Protein AF-A0A015N351-F1 (afdb_monomer_lite)

Structure (mmCIF, N/CA/C/O backbone):
data_AF-A0A015N351-F1
#
_entry.id   AF-A0A015N351-F1
#
loop_
_atom_site.group_PDB
_atom_site.id
_atom_site.type_symbol
_atom_site.label_atom_id
_atom_site.label_alt_id
_atom_site.label_comp_id
_atom_site.label_asym_id
_atom_site.label_entity_id
_atom_site.label_seq_id
_atom_site.pdbx_PDB_ins_code
_atom_site.Cartn_x
_atom_site.Cartn_y
_atom_site.Cartn_z
_atom_site.occupancy
_atom_site.B_iso_or_equiv
_atom_site.auth_seq_id
_atom_site.auth_comp_id
_atom_site.auth_asym_id
_atom_site.auth_atom_id
_atom_site.pdbx_PDB_model_num
ATOM 1 N N . MET A 1 1 ? -0.860 -5.047 -21.872 1.00 60.88 1 MET A N 1
ATOM 2 C CA . MET A 1 1 ? -0.817 -3.788 -21.120 1.00 60.88 1 MET A CA 1
ATOM 3 C C . MET A 1 1 ? 0.615 -3.318 -21.166 1.00 60.88 1 MET A C 1
ATOM 5 O O . MET A 1 1 ? 1.508 -4.088 -20.819 1.00 60.88 1 MET A O 1
ATOM 9 N N . GLU A 1 2 ? 0.828 -2.154 -21.750 1.00 86.38 2 GLU A N 1
ATOM 10 C CA . GLU A 1 2 ? 2.150 -1.564 -21.948 1.00 86.38 2 GLU A CA 1
ATOM 11 C C . GLU A 1 2 ? 2.594 -0.881 -20.644 1.00 86.38 2 GLU A C 1
ATOM 13 O O . GLU A 1 2 ? 1.760 -0.359 -19.910 1.00 86.38 2 GLU A O 1
ATOM 18 N N . ILE A 1 3 ? 3.888 -0.900 -20.306 1.00 90.00 3 ILE A N 1
ATOM 19 C CA . ILE A 1 3 ? 4.390 -0.321 -19.038 1.00 90.00 3 ILE A CA 1
ATOM 20 C C . ILE A 1 3 ? 4.004 1.162 -18.920 1.00 90.00 3 ILE A C 1
ATOM 22 O O . ILE A 1 3 ? 3.649 1.626 -17.841 1.00 90.00 3 ILE A O 1
ATOM 26 N N . GLN A 1 4 ? 3.974 1.880 -20.042 1.00 91.94 4 GLN A N 1
ATOM 27 C CA . GLN A 1 4 ? 3.542 3.273 -20.092 1.00 91.94 4 GLN A CA 1
ATOM 28 C C . GLN A 1 4 ? 2.071 3.461 -19.665 1.00 91.94 4 GLN A C 1
ATOM 30 O O . GLN A 1 4 ? 1.749 4.441 -18.998 1.00 91.94 4 GLN A O 1
ATOM 35 N N . GLU A 1 5 ? 1.179 2.508 -19.969 1.00 90.88 5 GLU A N 1
ATOM 36 C CA . GLU A 1 5 ? -0.230 2.553 -19.536 1.00 90.88 5 GLU A CA 1
ATOM 37 C C . GLU A 1 5 ? -0.376 2.383 -18.019 1.00 90.88 5 GLU A C 1
ATOM 39 O O . GLU A 1 5 ? -1.327 2.896 -17.430 1.00 90.88 5 GLU A O 1
ATOM 44 N N . LEU A 1 6 ? 0.552 1.658 -17.387 1.00 92.25 6 LEU A N 1
ATOM 45 C CA . LEU A 1 6 ? 0.615 1.535 -15.931 1.00 92.25 6 LEU A CA 1
ATOM 46 C C . LEU A 1 6 ? 1.154 2.815 -15.287 1.00 92.25 6 LEU A C 1
ATOM 48 O O . LEU A 1 6 ? 0.627 3.244 -14.266 1.00 92.25 6 LEU A O 1
ATOM 52 N N . ILE A 1 7 ? 2.156 3.449 -15.900 1.00 91.56 7 ILE A N 1
ATOM 53 C CA . ILE A 1 7 ? 2.734 4.706 -15.403 1.00 91.56 7 ILE A CA 1
ATOM 54 C C . ILE A 1 7 ? 1.694 5.834 -15.429 1.00 91.56 7 ILE A C 1
ATOM 56 O O . ILE A 1 7 ? 1.580 6.570 -14.456 1.00 91.56 7 ILE A O 1
ATOM 60 N N . TYR A 1 8 ? 0.859 5.926 -16.470 1.00 90.56 8 TYR A N 1
ATOM 61 C CA . TYR A 1 8 ? -0.210 6.936 -16.542 1.00 90.56 8 TYR A CA 1
ATOM 62 C C . TYR A 1 8 ? -1.313 6.794 -15.485 1.00 90.56 8 TYR A C 1
ATOM 64 O O . TYR A 1 8 ? -2.113 7.712 -15.321 1.00 90.56 8 TYR A O 1
ATOM 72 N N . GLN A 1 9 ? -1.389 5.661 -14.785 1.00 91.25 9 GLN A N 1
ATOM 73 C CA . GLN A 1 9 ? -2.337 5.470 -13.682 1.00 91.25 9 GLN A CA 1
ATOM 74 C C . GLN A 1 9 ? -1.791 5.976 -12.342 1.00 91.25 9 GLN A C 1
ATOM 76 O O . GLN A 1 9 ? -2.532 6.011 -11.359 1.00 91.25 9 GLN A O 1
ATOM 81 N N . LEU A 1 10 ? -0.508 6.342 -12.277 1.00 89.44 10 LEU A N 1
ATOM 82 C CA . LEU A 1 10 ? 0.103 6.862 -11.062 1.00 89.44 10 LEU A CA 1
ATOM 83 C C . LEU A 1 10 ? -0.358 8.305 -10.802 1.00 89.44 10 LEU A C 1
ATOM 85 O O . LEU A 1 10 ? -0.586 9.058 -11.748 1.00 89.44 10 LEU A O 1
ATOM 89 N N . PRO A 1 11 ? -0.487 8.714 -9.528 1.00 87.94 11 PRO A N 1
ATOM 90 C CA . PRO A 1 11 ? -0.969 10.038 -9.148 1.00 87.94 11 PRO A CA 1
ATOM 91 C C . PRO A 1 11 ? 0.146 11.092 -9.251 1.00 87.94 11 PRO A C 1
ATOM 93 O O . PRO A 1 11 ? 0.416 11.810 -8.290 1.00 87.94 11 PRO A O 1
ATOM 96 N N . PHE A 1 12 ? 0.835 11.147 -10.389 1.00 84.69 12 PHE A N 1
ATOM 97 C CA . PHE A 1 12 ? 1.790 12.206 -10.689 1.00 84.69 12 PHE A CA 1
ATOM 98 C C . PHE A 1 12 ? 1.093 13.293 -11.502 1.00 84.69 12 PHE A C 1
ATOM 100 O O . PHE A 1 12 ? 0.371 12.997 -12.453 1.00 84.69 12 PHE A O 1
ATOM 107 N N . ASP A 1 13 ? 1.304 14.549 -11.109 1.00 82.44 13 ASP A N 1
ATOM 108 C CA . ASP A 1 13 ? 0.711 15.702 -11.795 1.00 82.44 13 ASP A CA 1
ATOM 109 C C . ASP A 1 13 ? 1.305 15.899 -13.202 1.00 82.44 13 ASP A C 1
ATOM 111 O O . ASP A 1 13 ? 0.623 16.396 -14.099 1.00 82.44 13 ASP A O 1
ATOM 115 N N . ASP A 1 14 ? 2.552 15.461 -13.401 1.00 83.00 14 ASP A N 1
ATOM 116 C CA . ASP A 1 14 ? 3.274 15.548 -14.667 1.00 83.00 14 ASP A CA 1
ATOM 117 C C . ASP A 1 14 ? 3.321 14.200 -15.398 1.00 83.00 14 ASP A C 1
ATOM 119 O O . ASP A 1 14 ? 3.408 13.120 -14.805 1.00 83.00 14 ASP A O 1
ATOM 123 N N . HIS A 1 15 ? 3.286 14.265 -16.731 1.00 81.69 15 HIS A N 1
ATOM 124 C CA . HIS A 1 15 ? 3.421 13.088 -17.579 1.00 81.69 15 HIS A CA 1
ATOM 125 C C . HIS A 1 15 ? 4.852 12.552 -17.536 1.00 81.69 15 HIS A C 1
ATOM 127 O O . HIS A 1 15 ? 5.738 13.111 -18.175 1.00 81.69 15 HIS A O 1
ATOM 133 N N . MET A 1 16 ? 5.023 11.431 -16.841 1.00 88.19 16 MET A N 1
ATOM 1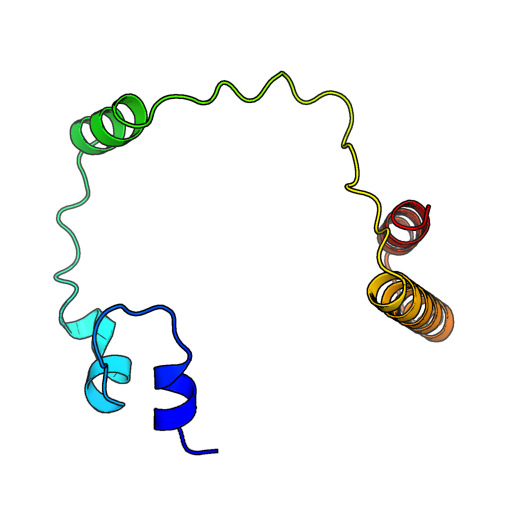34 C CA . MET A 1 16 ? 6.292 10.722 -16.712 1.00 88.19 16 MET A CA 1
ATOM 135 C C . MET A 1 16 ? 6.418 9.612 -17.763 1.00 88.19 16 MET A C 1
ATOM 137 O O . MET A 1 16 ? 5.469 8.853 -18.005 1.00 88.19 16 MET A O 1
ATOM 141 N N . ASP A 1 17 ? 7.579 9.503 -18.406 1.00 90.81 17 ASP A N 1
ATOM 142 C CA . ASP A 1 17 ? 7.885 8.396 -19.321 1.00 90.81 17 ASP A CA 1
ATOM 143 C C . ASP A 1 17 ? 8.587 7.223 -18.610 1.00 90.81 17 ASP A C 1
ATOM 145 O O . ASP A 1 17 ? 8.996 7.326 -17.454 1.00 90.81 17 ASP A O 1
ATOM 149 N N . VAL A 1 18 ? 8.703 6.071 -19.285 1.00 91.31 18 VAL A N 1
ATOM 150 C CA . VAL A 1 18 ? 9.331 4.869 -18.701 1.00 91.31 18 VAL A CA 1
ATOM 151 C C . VAL A 1 18 ? 10.765 5.126 -18.231 1.00 91.31 18 VAL A C 1
ATOM 153 O O . VAL A 1 18 ? 11.180 4.578 -17.212 1.00 91.31 18 VAL A O 1
ATOM 156 N N . THR A 1 19 ? 11.543 5.911 -18.972 1.00 90.12 19 THR A N 1
ATOM 157 C CA . THR A 1 19 ? 12.946 6.177 -18.643 1.00 90.12 19 THR A CA 1
ATOM 158 C C . THR A 1 19 ? 13.048 7.093 -17.434 1.00 90.12 19 THR A C 1
ATOM 160 O O . THR A 1 19 ? 13.825 6.811 -16.528 1.00 90.12 19 THR A O 1
ATOM 163 N N . GLU A 1 20 ? 12.234 8.140 -17.382 1.00 87.25 20 GLU A N 1
ATOM 164 C CA . GLU A 1 20 ? 12.146 9.038 -16.236 1.00 87.25 20 GLU A CA 1
ATOM 165 C C . GLU A 1 20 ? 11.667 8.303 -14.980 1.00 87.25 20 GLU A C 1
ATOM 167 O O . GLU A 1 20 ? 12.260 8.455 -13.917 1.00 87.25 20 GLU A O 1
ATOM 172 N N . PHE A 1 21 ? 10.674 7.420 -15.110 1.00 89.19 21 PHE A N 1
ATOM 173 C CA . PHE A 1 21 ? 10.174 6.609 -14.000 1.00 89.19 21 PHE A CA 1
ATOM 174 C C . PHE A 1 21 ? 11.245 5.675 -13.417 1.00 89.19 21 PHE A C 1
ATOM 176 O O . PHE A 1 21 ? 11.367 5.549 -12.201 1.00 89.19 21 PHE A O 1
ATOM 183 N N . LEU A 1 22 ? 12.046 5.026 -14.269 1.00 90.06 22 LEU A N 1
ATOM 184 C CA . LEU A 1 22 ? 13.128 4.136 -13.825 1.00 90.06 22 LEU A CA 1
ATOM 185 C C . LEU A 1 22 ? 14.281 4.878 -13.135 1.00 90.06 22 LEU A C 1
ATOM 187 O O . LEU A 1 22 ? 15.045 4.252 -12.401 1.00 90.06 22 LEU A O 1
ATOM 191 N N . HIS A 1 23 ? 14.401 6.182 -13.377 1.00 88.50 23 HIS A N 1
ATOM 192 C CA . HIS A 1 23 ? 15.488 7.039 -12.907 1.00 88.50 23 HIS A CA 1
ATOM 193 C C . HIS A 1 23 ? 14.985 8.179 -12.012 1.00 88.50 23 HIS A C 1
ATOM 195 O O . HIS A 1 23 ? 15.677 9.181 -11.834 1.00 88.50 23 HIS A O 1
ATOM 201 N N . ILE A 1 24 ? 13.790 8.037 -11.428 1.00 84.75 24 ILE A N 1
ATOM 202 C CA . ILE A 1 24 ? 13.169 9.071 -10.588 1.00 84.75 24 ILE A CA 1
ATOM 203 C C . ILE A 1 24 ? 14.057 9.444 -9.390 1.00 84.75 24 ILE A C 1
ATOM 205 O O . ILE A 1 24 ? 14.166 10.615 -9.025 1.00 84.75 24 ILE A O 1
ATOM 209 N N . ASP A 1 25 ? 14.779 8.459 -8.858 1.00 81.00 25 ASP A N 1
ATOM 210 C CA . ASP A 1 25 ? 15.676 8.624 -7.717 1.00 81.00 25 ASP A CA 1
ATOM 211 C C . ASP A 1 25 ? 17.067 9.151 -8.112 1.00 81.00 25 ASP A C 1
ATOM 213 O O . ASP A 1 25 ? 17.812 9.620 -7.254 1.00 81.00 25 ASP A O 1
ATOM 217 N N . ASP A 1 26 ? 17.432 9.145 -9.400 1.00 83.31 26 ASP A N 1
ATOM 218 C CA . ASP A 1 26 ? 18.759 9.604 -9.850 1.00 83.31 26 ASP A CA 1
ATOM 219 C C . ASP A 1 26 ? 18.927 11.123 -9.663 1.00 83.31 26 ASP A C 1
ATOM 221 O O . ASP A 1 26 ? 20.043 11.629 -9.507 1.00 83.31 26 ASP A O 1
ATOM 225 N N . ASN A 1 27 ? 17.807 11.853 -9.650 1.00 69.81 27 ASN A N 1
ATOM 226 C CA . ASN A 1 27 ? 17.754 13.295 -9.411 1.00 69.81 27 ASN A CA 1
ATOM 227 C C . ASN A 1 27 ? 17.439 13.662 -7.955 1.00 69.81 27 ASN A C 1
ATOM 229 O O . ASN A 1 27 ? 17.530 14.848 -7.611 1.00 69.81 27 ASN A O 1
ATOM 233 N N . LEU A 1 28 ? 17.115 12.685 -7.097 1.00 70.00 28 LEU A N 1
ATOM 234 C CA . LEU A 1 28 ? 17.137 12.873 -5.650 1.00 70.00 28 LEU A CA 1
ATOM 235 C C . LEU A 1 28 ? 18.602 13.058 -5.251 1.00 70.00 28 LEU A C 1
ATOM 237 O O . LEU A 1 28 ? 19.334 12.123 -4.927 1.00 70.00 28 LEU A O 1
ATOM 241 N N . LYS A 1 29 ? 19.063 14.311 -5.322 1.00 64.12 29 LYS A N 1
ATOM 242 C CA . LYS A 1 29 ? 20.283 14.735 -4.643 1.00 64.12 29 LYS A CA 1
ATOM 243 C C . LYS A 1 29 ? 20.077 14.358 -3.190 1.00 64.12 29 LYS A C 1
ATOM 245 O O . LYS A 1 29 ? 19.290 15.034 -2.545 1.00 64.12 29 LYS A O 1
ATOM 250 N N . GLY A 1 30 ? 20.740 13.281 -2.750 1.00 59.62 30 GLY A N 1
ATOM 251 C CA . GLY A 1 30 ? 20.634 12.738 -1.399 1.00 59.62 30 GLY A CA 1
ATOM 252 C C . GLY A 1 30 ? 20.470 13.877 -0.413 1.00 59.62 30 GLY A C 1
ATOM 253 O O . GLY A 1 30 ? 21.363 14.720 -0.307 1.00 59.62 30 GLY A O 1
ATOM 254 N N . ASP A 1 31 ? 19.263 13.948 0.135 1.00 58.41 31 ASP A N 1
ATOM 255 C CA . ASP A 1 31 ? 18.714 15.172 0.683 1.00 58.41 31 ASP A CA 1
ATOM 256 C C . ASP A 1 31 ? 19.699 15.786 1.677 1.00 58.41 31 ASP A C 1
ATOM 258 O O . ASP A 1 31 ? 20.301 15.087 2.501 1.00 58.41 31 ASP A O 1
ATOM 262 N N . GLU A 1 32 ? 19.848 17.110 1.622 1.00 63.47 32 GLU A N 1
ATOM 263 C CA . GLU A 1 32 ? 20.152 17.848 2.840 1.00 63.47 32 GLU A CA 1
ATOM 264 C C . GLU A 1 32 ? 19.129 17.359 3.865 1.00 63.47 32 GLU A C 1
ATOM 266 O O . GLU A 1 32 ? 17.929 17.590 3.713 1.00 63.47 32 GLU A O 1
ATOM 271 N N . SER A 1 33 ? 19.589 16.560 4.830 1.00 68.69 33 SER A N 1
ATOM 272 C CA . SER A 1 33 ? 18.731 16.024 5.875 1.00 68.69 33 SER A CA 1
ATOM 273 C C . SER A 1 33 ? 17.958 17.193 6.459 1.00 68.69 33 SER A C 1
ATOM 275 O O . SER A 1 33 ? 18.592 18.126 6.961 1.00 68.69 33 SER A O 1
ATOM 277 N N . LEU A 1 34 ? 16.627 17.152 6.360 1.00 73.75 34 LEU A N 1
ATOM 278 C CA . LEU A 1 34 ? 15.783 18.183 6.946 1.00 73.75 34 LEU A CA 1
ATOM 279 C C . LEU A 1 34 ? 16.221 18.389 8.391 1.00 73.75 34 LEU A C 1
ATOM 281 O O . LEU A 1 34 ? 16.306 17.433 9.168 1.00 73.75 34 LEU A O 1
ATOM 285 N N . THR A 1 35 ? 16.541 19.630 8.727 1.00 81.81 35 THR A N 1
ATOM 286 C CA . THR A 1 35 ? 16.928 19.974 10.090 1.00 81.81 35 THR A CA 1
ATOM 287 C C . THR A 1 35 ? 15.730 19.801 11.021 1.00 81.81 35 THR A C 1
ATOM 289 O O . THR A 1 35 ? 14.570 19.910 10.604 1.00 81.81 35 THR A O 1
ATOM 292 N N . ASP A 1 36 ? 15.991 19.546 12.304 1.00 81.56 36 ASP A N 1
ATOM 293 C CA . ASP A 1 36 ? 14.933 19.417 13.311 1.00 81.56 36 ASP A CA 1
ATOM 294 C C . ASP A 1 36 ? 14.015 20.658 13.312 1.00 81.56 36 ASP A C 1
ATOM 296 O O . ASP A 1 36 ? 12.800 20.551 13.494 1.00 81.56 36 ASP A O 1
ATOM 300 N N . GLU A 1 37 ? 14.564 21.844 13.029 1.00 84.69 37 GLU A N 1
ATOM 301 C CA . GLU A 1 37 ? 13.827 23.100 12.901 1.00 84.69 37 GLU A CA 1
ATOM 302 C C . GLU A 1 37 ? 12.829 23.105 11.733 1.00 84.69 37 GLU A C 1
ATOM 304 O O . GLU A 1 37 ? 11.690 23.567 11.893 1.00 84.69 37 GLU A O 1
ATOM 309 N N . GLU A 1 38 ? 13.221 22.581 10.572 1.00 81.75 38 GLU A N 1
ATOM 310 C CA . GLU A 1 38 ? 12.350 22.464 9.398 1.00 81.75 38 GLU A CA 1
ATOM 311 C C . GLU A 1 38 ? 11.221 21.465 9.653 1.00 81.75 38 GLU A C 1
ATOM 313 O O . GLU A 1 38 ? 10.054 21.760 9.375 1.00 81.75 38 GLU A O 1
ATOM 318 N N . ILE A 1 39 ? 11.539 20.333 10.287 1.00 82.25 39 ILE A N 1
ATOM 319 C CA . ILE A 1 39 ? 10.557 19.321 10.692 1.00 82.25 39 ILE A CA 1
ATOM 320 C C . ILE A 1 39 ? 9.526 19.934 11.650 1.00 82.25 39 ILE A C 1
ATOM 322 O O . ILE A 1 39 ? 8.316 19.811 11.434 1.00 82.25 39 ILE A O 1
ATOM 326 N N . ILE A 1 40 ? 9.974 20.658 12.680 1.00 84.75 40 ILE A N 1
ATOM 327 C CA . ILE A 1 40 ? 9.091 21.314 13.657 1.00 84.75 40 ILE A CA 1
ATOM 328 C C . ILE A 1 40 ? 8.187 22.355 12.980 1.00 84.75 40 ILE A C 1
ATOM 330 O O . ILE A 1 40 ? 7.013 22.481 13.344 1.00 84.75 40 ILE A O 1
ATOM 334 N N . SER A 1 41 ? 8.701 23.100 12.001 1.00 81.88 41 SER A N 1
ATOM 335 C CA . SER A 1 41 ? 7.928 24.093 11.247 1.00 81.88 41 SER A CA 1
ATOM 336 C C . SER A 1 41 ? 6.827 23.447 10.398 1.00 81.88 41 SER A C 1
ATOM 338 O O . SER A 1 41 ? 5.678 23.900 10.408 1.00 81.88 41 SER A O 1
ATOM 340 N N . ILE A 1 42 ? 7.129 22.333 9.725 1.00 83.19 42 ILE A N 1
ATOM 341 C CA . ILE A 1 42 ? 6.150 21.557 8.947 1.00 83.19 42 ILE A CA 1
ATOM 342 C C . ILE A 1 42 ? 5.058 20.989 9.863 1.00 83.19 42 ILE A C 1
ATOM 344 O O . ILE A 1 42 ? 3.873 21.056 9.536 1.00 83.19 42 ILE A O 1
ATOM 348 N N . VAL A 1 43 ? 5.432 20.469 11.036 1.00 78.75 43 VAL A N 1
ATOM 349 C CA . VAL A 1 43 ? 4.470 19.923 12.007 1.00 78.75 43 VAL A CA 1
ATOM 350 C C . VAL A 1 43 ? 3.561 21.020 12.565 1.00 78.75 43 VAL A C 1
ATOM 352 O O . VAL A 1 43 ? 2.358 20.812 12.681 1.00 78.75 43 VAL A O 1
ATOM 355 N N . LYS A 1 44 ? 4.105 22.203 12.874 1.00 80.94 44 LYS A N 1
ATOM 356 C CA . LYS A 1 44 ? 3.331 23.334 13.419 1.00 80.94 44 LYS A CA 1
ATOM 357 C C . LYS A 1 44 ? 2.459 24.050 12.388 1.00 80.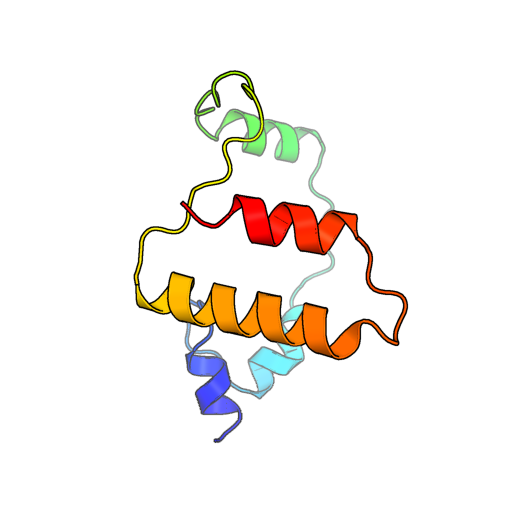94 44 LYS A C 1
ATOM 359 O O . LYS A 1 44 ? 1.447 24.633 12.765 1.00 80.94 44 LYS A O 1
ATOM 364 N N . SER A 1 45 ? 2.860 24.063 11.118 1.00 72.69 45 SER A N 1
ATOM 365 C CA . SER A 1 45 ? 2.122 24.750 10.046 1.00 72.69 45 SER A CA 1
ATOM 366 C C . SER A 1 45 ? 0.899 23.973 9.563 1.00 72.69 45 SER A C 1
ATOM 368 O O . SER A 1 45 ? -0.016 24.568 8.990 1.00 72.69 45 SER A O 1
ATOM 370 N N . LYS A 1 46 ? 0.830 22.664 9.831 1.00 73.94 46 LYS A N 1
ATOM 371 C CA . LYS A 1 46 ? -0.391 21.892 9.613 1.00 73.94 46 LYS A CA 1
ATOM 372 C C . LYS A 1 46 ? -1.385 22.236 10.723 1.00 73.94 46 LYS A C 1
ATOM 374 O O . LYS A 1 46 ? -1.058 22.042 11.892 1.00 73.94 46 LYS A O 1
ATOM 379 N N . PRO A 1 47 ? -2.596 22.733 10.405 1.00 59.00 47 PRO A N 1
ATOM 380 C CA . PRO A 1 47 ? -3.617 22.897 11.423 1.00 59.00 47 PRO A CA 1
ATOM 381 C C . PRO A 1 47 ? -3.881 21.518 12.016 1.00 59.00 47 PRO A C 1
ATOM 383 O O . PRO A 1 47 ? -4.356 20.616 11.322 1.00 59.00 47 PRO A O 1
ATOM 386 N N . THR A 1 48 ? -3.535 21.350 13.289 1.00 55.22 48 THR A N 1
ATOM 387 C CA . THR A 1 48 ? -3.894 20.175 14.067 1.00 55.22 48 THR A CA 1
ATOM 388 C C . THR A 1 48 ? -5.414 20.098 14.052 1.00 55.22 48 THR A C 1
ATOM 390 O O . THR A 1 48 ? -6.091 20.758 14.839 1.00 55.22 48 THR A O 1
ATOM 393 N N . LYS A 1 49 ? -5.984 19.298 13.145 1.00 56.31 49 LYS A N 1
ATOM 394 C CA . LYS A 1 49 ? -7.250 18.649 13.453 1.00 56.31 49 LYS A CA 1
ATOM 395 C C . LYS A 1 49 ? -6.910 17.786 14.652 1.00 56.31 49 LYS A C 1
ATOM 397 O O . LYS A 1 49 ? -6.264 16.756 14.503 1.00 56.31 49 LYS A O 1
ATOM 402 N N . VAL A 1 50 ? -7.200 18.312 15.837 1.00 48.91 50 VAL A N 1
ATOM 403 C CA . VAL A 1 50 ? -7.176 17.562 17.083 1.00 48.91 50 VAL A CA 1
ATOM 404 C C . VAL A 1 50 ? -8.070 16.361 16.814 1.00 48.91 50 VAL A C 1
ATOM 406 O O . VAL A 1 50 ? -9.287 16.504 16.754 1.00 48.91 50 VAL A O 1
ATOM 409 N N . ALA A 1 51 ? -7.455 15.221 16.510 1.00 51.84 51 ALA A N 1
ATOM 410 C CA . ALA A 1 51 ? -8.153 13.959 16.547 1.00 51.84 51 ALA A CA 1
ATOM 411 C C . ALA A 1 51 ? -8.580 13.802 18.005 1.00 51.84 51 ALA A C 1
ATOM 413 O O . ALA A 1 51 ? -7.753 13.880 18.920 1.00 51.84 51 ALA A O 1
ATOM 414 N N . GLU A 1 52 ? -9.890 13.736 18.209 1.00 46.28 52 GLU A N 1
ATOM 415 C CA . GLU A 1 52 ? -10.494 13.401 19.489 1.00 46.28 52 GLU A CA 1
ATOM 416 C C . GLU A 1 52 ? -9.847 12.123 20.048 1.00 46.28 52 GLU A C 1
ATOM 418 O O . GLU A 1 52 ? -9.359 11.296 19.273 1.00 46.28 52 GLU A O 1
ATOM 423 N N . PRO A 1 53 ? -9.779 11.973 21.383 1.00 42.56 53 PRO A N 1
ATOM 424 C CA . PRO A 1 53 ? -9.124 10.830 22.004 1.00 42.56 53 PRO A CA 1
ATOM 425 C C . PRO A 1 53 ? -9.695 9.533 21.435 1.00 42.56 53 PRO A C 1
ATOM 427 O O . PRO A 1 53 ? -10.916 9.365 21.407 1.00 42.56 53 PRO A O 1
ATOM 430 N N . GLU A 1 54 ? -8.796 8.644 21.001 1.00 49.62 54 GLU A N 1
ATOM 431 C CA . GLU A 1 54 ? -9.110 7.299 20.524 1.00 49.62 54 GLU A CA 1
ATOM 432 C C . GLU A 1 54 ? -9.947 6.577 21.581 1.00 49.62 54 GLU A C 1
ATOM 434 O O . GLU A 1 54 ? -9.459 6.060 22.587 1.00 49.62 54 GLU A O 1
ATOM 439 N N . THR A 1 55 ? -11.255 6.633 21.379 1.00 46.97 55 THR A N 1
ATOM 440 C CA . THR A 1 55 ? -12.244 5.870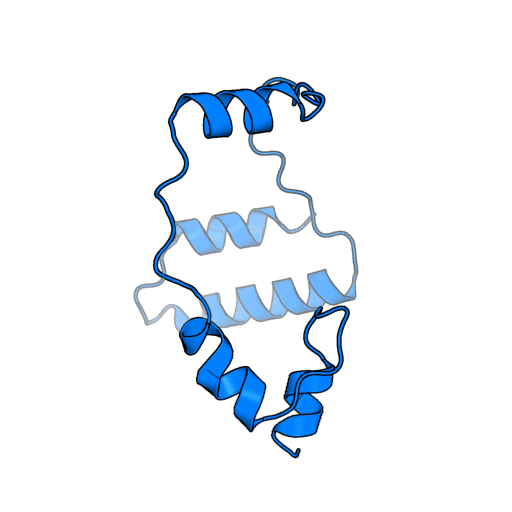 22.114 1.00 46.97 55 THR A CA 1
ATOM 441 C C . THR A 1 55 ? -12.435 4.604 21.303 1.00 46.97 55 THR A C 1
ATOM 443 O O . THR A 1 55 ? -12.825 4.694 20.146 1.00 46.97 55 THR A O 1
ATOM 446 N N . GLU A 1 56 ? -12.044 3.476 21.909 1.00 49.84 56 GLU A N 1
ATOM 447 C CA . GLU A 1 56 ? -12.301 2.086 21.502 1.00 49.84 56 GLU A CA 1
ATOM 448 C C . GLU A 1 56 ? -12.378 1.868 19.989 1.00 49.84 56 GLU A C 1
ATOM 450 O O . GLU A 1 56 ? -13.438 2.127 19.435 1.00 49.84 56 GLU A O 1
ATOM 455 N N . GLU A 1 57 ? -11.288 1.375 19.366 1.00 52.44 57 GLU A N 1
ATOM 456 C CA . GLU A 1 57 ? -11.197 0.929 17.957 1.00 52.44 57 GLU A CA 1
ATOM 457 C C . GLU A 1 57 ? -12.575 0.774 17.306 1.00 52.44 57 GLU A C 1
ATOM 459 O O . GLU A 1 57 ? -13.198 -0.294 17.319 1.00 52.44 57 GLU A O 1
ATOM 464 N N . SER A 1 58 ? -13.084 1.889 16.781 1.00 53.47 58 SER A N 1
ATOM 465 C CA . SER A 1 58 ? -14.337 1.890 16.060 1.00 53.47 58 SER A CA 1
ATOM 466 C C . SER A 1 58 ? -13.978 1.319 14.708 1.00 53.47 58 SER A C 1
ATOM 468 O O . SER A 1 58 ? -13.497 2.011 13.816 1.00 53.47 58 SER A O 1
ATOM 470 N N . PHE A 1 59 ? -14.114 0.002 14.590 1.00 56.12 59 PHE A N 1
ATOM 471 C CA . PHE A 1 59 ? -14.042 -0.640 13.295 1.00 56.12 59 PHE A CA 1
ATOM 472 C C . PHE A 1 59 ? -15.100 0.029 12.422 1.00 56.12 59 PHE A C 1
ATOM 474 O O . PHE A 1 59 ? -16.292 -0.034 12.729 1.00 56.12 59 PHE A O 1
ATOM 481 N N . GLU A 1 60 ? -14.656 0.729 11.380 1.00 68.12 60 GLU A N 1
ATOM 482 C CA . GLU A 1 60 ? -15.546 1.311 10.388 1.00 68.12 60 GLU A CA 1
ATOM 483 C C . GLU A 1 60 ? -16.263 0.142 9.711 1.00 68.12 60 GLU A C 1
ATOM 485 O O . GLU A 1 60 ? -15.686 -0.618 8.931 1.00 68.12 60 GLU A O 1
ATOM 490 N N . VAL A 1 61 ? -17.498 -0.097 10.149 1.00 63.25 61 VAL A N 1
ATOM 491 C CA . VAL A 1 61 ? -18.242 -1.290 9.768 1.00 63.25 61 VAL A CA 1
ATOM 492 C C . VAL A 1 61 ? -18.532 -1.239 8.272 1.00 63.25 61 VAL A C 1
ATOM 494 O O . VAL A 1 61 ? -18.902 -0.201 7.721 1.00 63.25 61 VAL A O 1
ATOM 497 N N . ILE A 1 62 ? -18.358 -2.368 7.590 1.00 70.44 62 ILE A N 1
ATOM 498 C CA . ILE A 1 62 ? -18.584 -2.448 6.151 1.00 70.44 62 ILE A CA 1
ATOM 499 C C . ILE A 1 62 ? -20.096 -2.482 5.893 1.00 70.44 62 ILE A C 1
ATOM 501 O O . ILE A 1 62 ? -20.781 -3.422 6.288 1.00 70.44 62 ILE A O 1
ATOM 505 N N . PHE A 1 63 ? -20.624 -1.467 5.202 1.00 69.94 63 PHE A N 1
ATOM 506 C CA . PHE A 1 63 ? -22.059 -1.364 4.886 1.00 69.94 63 PHE A CA 1
ATOM 507 C C . PHE A 1 63 ? -22.404 -1.629 3.415 1.00 69.94 63 PHE A C 1
ATOM 509 O O . PHE A 1 63 ? -23.577 -1.792 3.072 1.00 69.94 63 PHE A O 1
ATOM 516 N N . THR A 1 64 ? -21.418 -1.648 2.516 1.00 82.19 64 THR A N 1
ATOM 517 C CA . THR A 1 64 ? -21.681 -1.868 1.090 1.00 82.19 64 THR A CA 1
ATOM 518 C C . THR A 1 64 ? -21.861 -3.357 0.810 1.00 82.19 64 THR A C 1
ATOM 520 O O . THR A 1 64 ? -21.059 -4.191 1.221 1.00 82.19 64 THR A O 1
ATOM 523 N N . LYS A 1 65 ? -22.926 -3.703 0.077 1.00 79.62 65 LYS A N 1
ATOM 524 C CA . LYS A 1 65 ? -23.270 -5.099 -0.236 1.00 79.62 65 LYS A CA 1
ATOM 525 C C . LYS A 1 65 ? -22.132 -5.847 -0.942 1.00 79.62 65 LYS A C 1
ATOM 527 O O . LYS A 1 65 ? -21.866 -6.991 -0.614 1.00 79.62 65 LYS A O 1
ATOM 532 N N . GLU A 1 66 ? -21.453 -5.185 -1.874 1.00 83.69 66 GLU A N 1
ATOM 533 C CA . GLU A 1 66 ? -20.311 -5.754 -2.600 1.00 83.69 66 GLU A CA 1
ATOM 534 C C . GLU A 1 66 ? -19.135 -6.072 -1.666 1.00 83.69 66 GLU A C 1
ATOM 536 O O . GLU A 1 66 ? -18.570 -7.160 -1.724 1.00 83.69 66 GLU A O 1
ATOM 541 N N . ALA A 1 67 ? -18.808 -5.171 -0.737 1.00 79.94 67 ALA A N 1
ATOM 542 C CA . ALA A 1 67 ? -17.740 -5.419 0.224 1.00 79.94 67 ALA A CA 1
ATOM 543 C C . ALA A 1 67 ? -18.127 -6.478 1.271 1.00 79.94 67 ALA A C 1
ATOM 545 O O . ALA A 1 67 ? -17.256 -7.221 1.713 1.00 79.94 67 ALA A O 1
ATOM 546 N N . LEU A 1 68 ? -19.412 -6.601 1.625 1.00 83.50 68 LEU A N 1
ATOM 547 C CA . LEU A 1 68 ? -19.913 -7.704 2.452 1.00 83.50 68 LEU A CA 1
ATOM 548 C C . LEU A 1 68 ? -19.801 -9.054 1.731 1.00 83.50 68 LEU A C 1
ATOM 550 O O . LEU A 1 68 ? -19.299 -10.006 2.321 1.00 83.50 68 LEU A O 1
ATOM 554 N N . ASP A 1 69 ? -20.175 -9.122 0.450 1.00 85.12 69 ASP A N 1
ATOM 555 C CA . ASP A 1 69 ? -20.019 -10.337 -0.360 1.00 85.12 69 ASP A CA 1
ATOM 556 C C . ASP A 1 69 ? -18.531 -10.730 -0.474 1.00 85.12 69 ASP A C 1
ATOM 558 O O . ASP A 1 69 ? -18.171 -11.906 -0.383 1.00 85.12 69 ASP A O 1
ATOM 562 N N . HIS A 1 70 ? -17.624 -9.760 -0.630 1.00 88.31 70 HIS A N 1
ATOM 563 C CA . HIS A 1 70 ? -16.181 -10.019 -0.616 1.00 88.31 70 HIS A CA 1
ATOM 564 C C . HIS A 1 70 ? -15.659 -10.448 0.761 1.00 88.31 70 H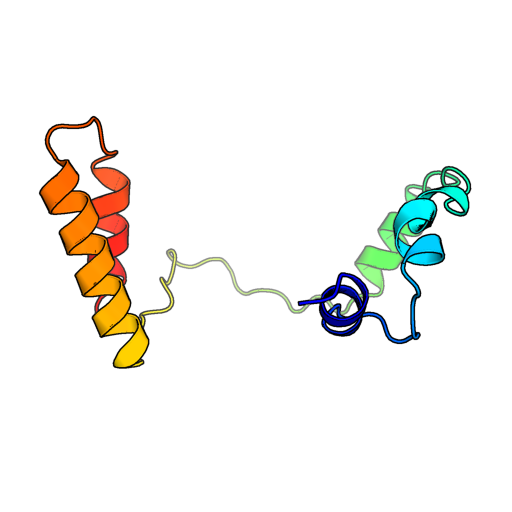IS A C 1
ATOM 566 O O . HIS A 1 70 ? -14.822 -11.350 0.830 1.00 88.31 70 HIS A O 1
ATOM 572 N N . LEU A 1 71 ? -16.163 -9.856 1.846 1.00 88.00 71 LEU A N 1
ATOM 573 C CA . LEU A 1 71 ? -15.818 -10.242 3.213 1.00 88.00 71 LEU A CA 1
ATOM 574 C C . LEU A 1 71 ? -16.257 -11.681 3.506 1.00 88.00 71 LEU A C 1
ATOM 576 O O . LEU A 1 71 ? -15.468 -12.455 4.041 1.00 88.00 71 LEU A O 1
ATOM 580 N N . ASP A 1 72 ? -17.465 -12.071 3.097 1.00 85.75 72 ASP A N 1
ATOM 581 C CA . ASP A 1 72 ? -17.973 -13.436 3.262 1.00 85.75 72 ASP A CA 1
ATOM 582 C C . ASP A 1 72 ? -17.113 -14.452 2.488 1.00 85.75 72 ASP A C 1
ATOM 584 O O . ASP A 1 72 ? -16.753 -15.503 3.025 1.00 85.75 72 ASP A O 1
ATOM 588 N N . ASN A 1 73 ? -16.697 -14.118 1.261 1.00 87.75 73 ASN A N 1
ATOM 589 C CA . ASN A 1 73 ? -15.767 -14.948 0.489 1.00 87.75 73 ASN A CA 1
ATOM 590 C C . ASN A 1 73 ? -14.390 -15.073 1.165 1.00 87.75 73 ASN A C 1
ATOM 592 O O . ASN A 1 73 ? -13.789 -16.149 1.154 1.00 87.75 73 ASN A O 1
ATOM 596 N N . LEU A 1 74 ? -13.893 -13.994 1.775 1.00 87.00 74 LEU A N 1
ATOM 597 C CA . LEU A 1 74 ? -12.618 -13.982 2.489 1.00 87.00 74 LEU A CA 1
ATOM 598 C C . LEU A 1 74 ? -12.678 -14.825 3.771 1.00 87.00 74 LEU A C 1
ATOM 600 O O . LEU A 1 74 ? -11.768 -15.608 4.040 1.00 87.00 74 LEU A O 1
ATOM 604 N N . VAL A 1 75 ? -13.762 -14.711 4.541 1.00 84.81 75 VAL A N 1
ATOM 605 C CA . VAL A 1 75 ? -14.006 -15.539 5.731 1.00 84.81 75 VAL A CA 1
ATOM 606 C C . VAL A 1 75 ? -14.063 -17.018 5.343 1.00 84.81 75 VAL A C 1
ATOM 608 O O . VAL A 1 75 ? -13.388 -17.832 5.970 1.00 84.81 75 VAL A O 1
ATOM 611 N N . LEU A 1 76 ? -14.783 -17.359 4.268 1.00 85.25 76 LEU A N 1
ATOM 612 C CA . LEU A 1 76 ? -14.878 -18.730 3.758 1.00 85.25 76 LEU A CA 1
ATOM 613 C C . LEU A 1 76 ? -13.516 -19.284 3.314 1.00 85.25 76 LEU A C 1
ATOM 615 O O . LEU A 1 76 ? -13.208 -20.447 3.566 1.00 85.25 76 LEU A O 1
ATOM 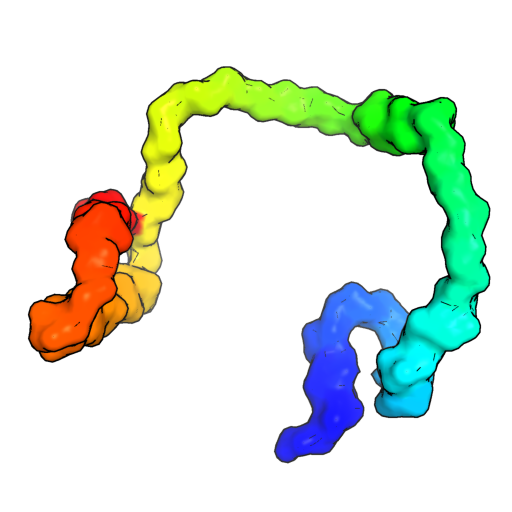619 N N . PHE A 1 77 ? -12.682 -18.453 2.685 1.00 83.75 77 PHE A N 1
ATOM 620 C CA . PHE A 1 77 ? -11.321 -18.820 2.297 1.00 83.75 77 PHE A CA 1
ATOM 621 C C . PHE A 1 77 ? -10.459 -19.194 3.512 1.00 83.75 77 PHE A C 1
ATOM 623 O O . PHE A 1 77 ? -9.789 -20.226 3.494 1.00 83.75 77 PHE A O 1
ATOM 630 N N . PHE A 1 78 ? -10.515 -18.406 4.590 1.00 79.56 78 PHE A N 1
ATOM 631 C CA . PHE A 1 78 ? -9.792 -18.718 5.826 1.00 79.56 78 PHE A CA 1
ATOM 632 C C . PHE A 1 78 ? -10.359 -19.941 6.558 1.00 79.56 78 PHE A C 1
ATOM 634 O O . PHE A 1 78 ? -9.589 -20.722 7.112 1.00 79.56 78 PHE A O 1
ATOM 641 N N . GLU A 1 79 ? -11.677 -20.146 6.543 1.00 80.06 79 GLU A N 1
ATOM 642 C CA . GLU A 1 79 ? -12.297 -21.346 7.118 1.00 80.06 79 GLU A CA 1
ATOM 643 C C . GLU A 1 79 ? -11.935 -22.615 6.334 1.00 80.06 79 GLU A C 1
ATOM 645 O O . GLU A 1 79 ? -11.712 -23.654 6.941 1.00 80.06 79 GLU A O 1
ATOM 650 N N . TYR A 1 80 ? -11.805 -22.541 5.008 1.00 79.12 80 TYR A N 1
ATOM 651 C CA . TYR A 1 80 ? -11.371 -23.675 4.184 1.00 79.12 80 TYR A CA 1
ATOM 652 C C . TYR A 1 80 ? -9.881 -24.006 4.361 1.00 79.12 80 TYR A C 1
ATOM 654 O O . TYR A 1 80 ? -9.476 -25.164 4.301 1.00 79.12 80 TYR A O 1
ATOM 662 N N . LEU A 1 81 ? -9.052 -22.991 4.605 1.00 73.44 81 LEU A N 1
ATOM 663 C CA . LEU A 1 81 ? -7.617 -23.142 4.841 1.00 73.44 81 LEU A CA 1
ATOM 664 C C . LEU A 1 81 ? -7.262 -23.584 6.270 1.00 73.44 81 LEU A C 1
ATOM 666 O O . LEU A 1 81 ? -6.073 -23.635 6.593 1.00 73.44 81 LEU A O 1
ATOM 670 N N . SER A 1 82 ? -8.246 -23.917 7.114 1.00 61.22 82 SER A N 1
ATOM 671 C CA . SER A 1 82 ? -8.082 -24.248 8.538 1.00 61.22 82 SER A CA 1
ATOM 672 C C . SER A 1 82 ? -7.156 -25.436 8.847 1.00 61.22 82 SER A C 1
ATOM 674 O O . SER A 1 82 ? -6.829 -25.653 10.011 1.00 61.22 82 SER A O 1
ATOM 676 N N . ASP A 1 83 ? -6.703 -26.181 7.834 1.00 62.91 83 ASP A N 1
ATOM 677 C CA . ASP A 1 83 ? -5.619 -27.173 7.955 1.00 62.91 83 ASP A CA 1
ATOM 678 C C . ASP A 1 83 ? -4.212 -26.539 8.038 1.00 62.91 83 ASP A C 1
ATOM 680 O O . ASP A 1 83 ? -3.225 -27.212 8.338 1.00 62.91 83 ASP A O 1
ATOM 684 N N . THR A 1 84 ? -4.105 -25.230 7.809 1.00 63.41 84 THR A N 1
A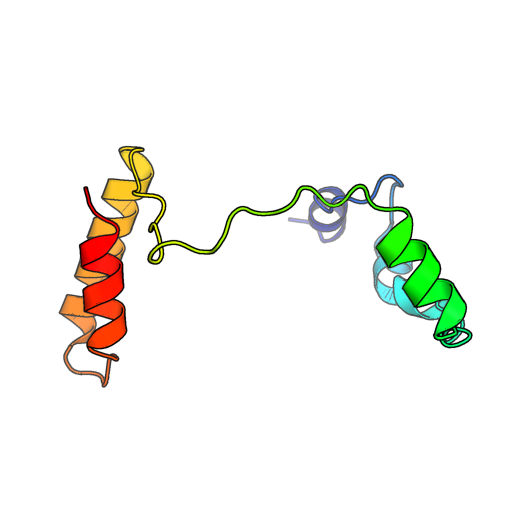TOM 685 C CA . THR A 1 84 ? -2.877 -24.430 7.912 1.00 63.41 84 THR A CA 1
ATOM 686 C C . THR A 1 84 ? -2.979 -23.495 9.116 1.00 63.41 84 THR A C 1
ATOM 688 O O . THR A 1 84 ? -4.076 -23.084 9.485 1.00 63.41 84 THR A O 1
ATOM 691 N N . SER A 1 85 ? -1.851 -23.143 9.746 1.00 62.34 85 SER A N 1
ATOM 692 C CA . SER A 1 85 ? -1.803 -22.333 10.977 1.00 62.34 85 SER A CA 1
ATOM 693 C C . SER A 1 85 ? -2.254 -20.878 10.762 1.00 62.34 85 SER A C 1
ATOM 695 O O . SER A 1 85 ? -1.448 -19.945 10.762 1.00 62.34 85 SER A O 1
ATOM 697 N N . ILE A 1 86 ? -3.544 -20.664 10.548 1.00 69.81 86 ILE A N 1
ATOM 698 C CA . ILE A 1 86 ? -4.135 -19.334 10.464 1.00 69.81 86 ILE A CA 1
ATOM 699 C C . ILE A 1 86 ? -4.246 -18.767 11.874 1.00 69.81 86 ILE A C 1
ATOM 701 O O . ILE A 1 86 ? -4.649 -19.463 12.807 1.00 69.81 86 ILE A O 1
ATOM 705 N N . ASN A 1 87 ? -3.889 -17.490 12.025 1.00 78.06 87 ASN A N 1
ATOM 706 C CA . ASN A 1 87 ? -4.045 -16.783 13.286 1.00 78.06 87 ASN A CA 1
ATOM 707 C C . ASN A 1 87 ? -5.552 -16.660 13.621 1.00 78.06 87 ASN A C 1
ATOM 709 O O . ASN A 1 87 ? -6.272 -15.968 12.895 1.00 78.06 87 ASN A O 1
ATOM 713 N N . PRO A 1 88 ? -6.044 -17.285 14.709 1.00 76.56 88 PRO A N 1
ATOM 714 C CA . PRO A 1 88 ? -7.457 -17.227 15.092 1.00 76.56 88 PRO A CA 1
ATOM 715 C C . PRO A 1 88 ? -7.939 -15.802 15.406 1.00 76.56 88 PRO A C 1
ATOM 717 O O . PRO A 1 88 ? -9.130 -15.511 15.293 1.00 76.56 88 PRO A O 1
ATOM 720 N N . GLU A 1 89 ? -7.027 -14.898 15.761 1.00 82.50 89 GLU A N 1
ATOM 721 C CA . GLU A 1 89 ? -7.316 -13.488 16.018 1.00 82.50 89 GLU A CA 1
ATOM 722 C C . GLU A 1 89 ? -7.751 -12.750 14.746 1.00 82.50 89 GLU A C 1
ATOM 724 O O . GLU A 1 89 ? -8.712 -11.983 14.779 1.00 82.50 89 GLU A O 1
ATOM 729 N N . LEU A 1 90 ? -7.135 -13.065 13.600 1.00 80.88 90 LEU A N 1
ATOM 730 C CA . LEU A 1 90 ? -7.484 -12.467 12.309 1.00 80.88 90 LEU A CA 1
ATOM 731 C C . LEU A 1 90 ? -8.914 -12.835 11.893 1.00 80.88 90 LEU A C 1
ATOM 733 O O . LEU A 1 90 ? -9.681 -11.976 11.466 1.00 80.88 90 LEU A O 1
ATOM 737 N N . LEU A 1 91 ? -9.300 -14.101 12.074 1.00 80.56 91 LEU A N 1
ATOM 738 C CA . LEU A 1 91 ? -10.657 -14.560 11.771 1.00 80.56 91 LEU A CA 1
ATOM 739 C C . LEU A 1 91 ? -11.699 -13.864 12.660 1.00 80.56 91 LEU A C 1
ATOM 741 O O . LEU A 1 91 ? -12.792 -13.540 12.199 1.00 80.56 91 LEU A O 1
ATOM 745 N N . ASN A 1 92 ? -11.357 -13.606 13.924 1.00 81.69 92 ASN A N 1
ATOM 746 C CA . ASN A 1 92 ? -12.225 -12.883 14.848 1.00 81.69 92 ASN A CA 1
ATOM 747 C C . ASN A 1 92 ? -12.410 -11.416 14.427 1.00 81.69 92 ASN A C 1
ATOM 749 O O . ASN A 1 92 ? -13.525 -10.905 14.481 1.00 81.69 92 ASN A O 1
ATOM 753 N N . VAL A 1 93 ? -11.349 -10.751 13.959 1.00 84.25 93 VAL A N 1
ATOM 754 C CA . VAL A 1 93 ? -11.428 -9.378 13.429 1.00 84.25 93 VAL A CA 1
ATOM 755 C C . VAL A 1 93 ? -12.295 -9.324 12.170 1.00 84.25 93 VAL A C 1
ATOM 757 O O . VAL A 1 93 ? -13.207 -8.506 12.099 1.00 84.25 93 VAL A O 1
ATOM 760 N N . LEU A 1 94 ? -12.100 -10.241 11.216 1.00 83.31 94 LEU A N 1
ATOM 761 C CA . LEU A 1 94 ? -12.922 -10.300 9.999 1.00 83.31 94 LEU A CA 1
ATOM 762 C C . LEU A 1 94 ? -14.409 -10.506 10.311 1.00 83.31 94 LEU A C 1
ATOM 764 O O . LEU A 1 94 ? -15.265 -9.869 9.704 1.00 83.31 94 LEU A O 1
ATOM 768 N N . LYS A 1 95 ? -14.726 -11.347 11.302 1.00 80.31 95 LYS A N 1
ATOM 769 C CA . LYS A 1 95 ? -16.108 -11.565 11.755 1.00 80.31 95 LYS A CA 1
ATOM 770 C C . LYS A 1 95 ? -16.717 -10.330 12.427 1.00 80.31 95 LYS A C 1
ATOM 772 O O . LYS A 1 95 ? -17.924 -10.151 12.331 1.00 80.31 95 LYS A O 1
ATOM 777 N N . LYS A 1 96 ? -15.909 -9.476 13.065 1.00 83.56 96 LYS A N 1
ATOM 778 C CA . LYS A 1 96 ? -16.352 -8.212 13.683 1.00 83.56 96 LYS A CA 1
ATOM 779 C C . LYS A 1 96 ? -16.580 -7.076 12.681 1.00 83.56 96 LYS A C 1
ATOM 781 O O . LYS A 1 96 ? -17.317 -6.153 12.996 1.00 83.56 96 LYS A O 1
ATOM 786 N N . LEU A 1 97 ? -15.970 -7.139 11.495 1.00 79.31 97 LEU A N 1
ATOM 787 C CA . LEU A 1 97 ? -16.170 -6.155 10.418 1.00 79.31 97 LEU A CA 1
ATOM 788 C C . LEU A 1 97 ? -17.529 -6.290 9.717 1.00 79.31 97 LEU A C 1
ATOM 790 O O . LEU A 1 97 ? -17.939 -5.398 8.971 1.00 79.31 97 LEU A O 1
ATOM 794 N N . ARG A 1 98 ? -18.223 -7.405 9.956 1.00 70.44 98 ARG A N 1
ATOM 795 C CA . ARG A 1 98 ? -19.586 -7.649 9.499 1.00 70.44 98 ARG A CA 1
ATOM 796 C C . ARG A 1 98 ? -20.580 -7.008 10.475 1.00 70.44 98 ARG A C 1
ATOM 798 O O . ARG A 1 98 ? -20.540 -7.313 11.664 1.00 70.44 98 ARG A O 1
ATOM 805 N N . CYS A 1 99 ? -21.467 -6.158 9.956 1.00 60.44 99 CYS A N 1
ATOM 806 C CA . CYS A 1 99 ? -22.576 -5.575 10.718 1.00 60.44 99 CYS A CA 1
ATOM 807 C C . CYS A 1 99 ? -23.697 -6.583 11.006 1.00 60.44 99 CYS A C 1
ATOM 809 O O . CYS A 1 99 ? -23.951 -7.455 10.138 1.00 60.44 99 CYS A O 1
#

Sequence (99 aa):
MEIQELIYQLPFDDHMDVTEFLHIDDNLKGDESLTDEEIISIVKSKPTKVAEPETEESFEVIFTKEALDHLDNLVLFFEYLSDTSINPELLNVLKKLRC

Organism: Rhizophagus irregularis (strain DAOM 197198w) (NCBI:txid1432141)

Secondary structure (DSSP, 8-state):
--HHHHHTTS--SS---HHHHHTGGGG-----PPPHHHHHHHHHHS----PPP--S-----B--HHHHHHHHHHHHHHHHTTTS---HHHHHHHHHTB-

pLDDT: mean 76.1, std 12.9, range [42.56, 92.25]

Foldseek 3Di:
DDVLVVQVVDPDPDRDDPVCVVCVCVPVPVDPPQDPVNVVVVVVPPPPPPPDPPDPPPLPADDDPVVVVVLVVVLVVVVVVVVDPDDVVVNVVSVVSHD

Radius of gyration: 22.39 Å; chains: 1; bounding box: 44×52×44 Å